Protein AF-A8WIH8-F1 (afdb_monomer)

Radius of gyration: 13.07 Å; Cα contacts (8 Å, |Δi|>4): 32; chains: 1; bounding box: 26×18×35 Å

Foldseek 3Di:
DDLLVVLLVQLVVLVVQLVVLVPDPPDDPVVSVVSNVVSVVSNVVSCVVCVVVVHDNPPD

Secondary structure (DSSP, 8-state):
--HHHHHHHHHHHHHHHHHHHHH-SSS-HHHHHHH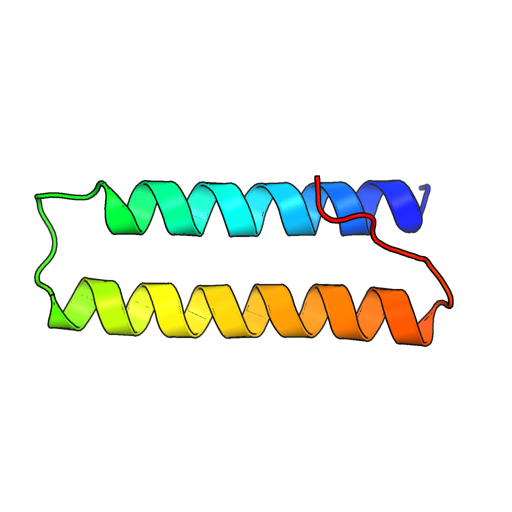HHHHHHHHHHHHHHHHHTT------

Mean predicted aligned error: 3.88 Å

Structure (mmCIF, N/CA/C/O backbone):
data_AF-A8WIH8-F1
#
_entry.id   AF-A8WIH8-F1
#
loop_
_atom_site.group_PDB
_atom_site.id
_atom_site.type_symbol
_atom_site.label_atom_id
_atom_site.label_alt_id
_atom_site.label_comp_id
_atom_site.label_asym_id
_atom_site.label_entity_id
_atom_site.label_seq_id
_atom_site.pdbx_PDB_ins_code
_atom_site.Cartn_x
_atom_site.Cartn_y
_atom_site.Cartn_z
_atom_site.occupancy
_atom_site.B_iso_or_equiv
_atom_site.auth_seq_id
_atom_site.auth_comp_id
_atom_site.auth_asym_id
_atom_site.auth_atom_id
_atom_site.pdbx_PDB_model_num
ATOM 1 N N . MET A 1 1 ? -7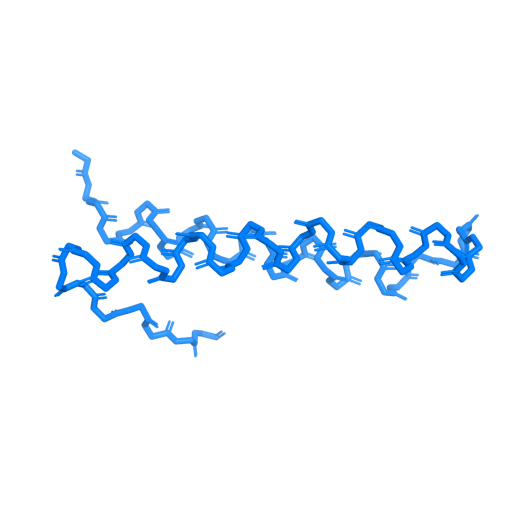.924 9.818 18.878 1.00 62.38 1 MET A N 1
ATOM 2 C CA . MET A 1 1 ? -7.750 9.469 17.454 1.00 62.38 1 MET A CA 1
ATOM 3 C C . MET A 1 1 ? -8.422 8.121 17.245 1.00 62.38 1 MET A C 1
ATOM 5 O O . MET A 1 1 ? -8.214 7.246 18.080 1.00 62.38 1 MET A O 1
ATOM 9 N N . ASN A 1 2 ? -9.314 7.992 16.264 1.00 86.19 2 ASN A N 1
ATOM 10 C CA . ASN A 1 2 ? -10.073 6.763 16.037 1.00 86.19 2 ASN A CA 1
ATOM 11 C C . ASN A 1 2 ? -9.170 5.741 15.326 1.00 86.19 2 ASN A C 1
ATOM 13 O O . ASN A 1 2 ? -8.777 5.953 14.183 1.00 86.19 2 ASN A O 1
ATOM 17 N N . TYR A 1 3 ? -8.801 4.660 16.020 1.00 86.19 3 TYR A N 1
ATOM 18 C CA . TYR A 1 3 ? -7.884 3.638 15.494 1.00 86.19 3 TYR A CA 1
ATOM 19 C C . TYR A 1 3 ? -8.399 2.972 14.215 1.00 86.19 3 TYR A C 1
ATOM 21 O O . TYR A 1 3 ? -7.598 2.547 13.389 1.00 86.19 3 TYR A O 1
ATOM 29 N N . ARG A 1 4 ? -9.723 2.891 14.043 1.00 89.25 4 ARG A N 1
ATOM 30 C CA . ARG A 1 4 ? -10.326 2.361 12.821 1.00 89.25 4 ARG A CA 1
ATOM 31 C C . ARG A 1 4 ? -10.065 3.281 11.633 1.00 89.25 4 ARG A C 1
ATOM 33 O O . ARG A 1 4 ? -9.506 2.826 10.645 1.00 89.25 4 ARG A O 1
ATOM 40 N N . GLU A 1 5 ? -10.400 4.563 11.772 1.00 90.56 5 GLU A N 1
ATOM 41 C CA . GLU A 1 5 ? -10.193 5.568 10.718 1.00 90.56 5 GLU A CA 1
ATOM 42 C C . GLU A 1 5 ? -8.718 5.672 10.313 1.00 90.56 5 GLU A C 1
ATOM 44 O O . GLU A 1 5 ? -8.409 5.798 9.132 1.00 90.56 5 GLU A O 1
ATOM 49 N N . ASP A 1 6 ? -7.795 5.579 11.276 1.00 93.19 6 ASP A N 1
ATOM 50 C CA . ASP A 1 6 ? -6.359 5.610 10.985 1.00 93.19 6 ASP A CA 1
ATOM 51 C C . ASP A 1 6 ? -5.916 4.398 10.148 1.00 93.19 6 ASP A C 1
ATOM 53 O O . ASP A 1 6 ? -5.227 4.559 9.140 1.00 93.19 6 ASP A O 1
ATOM 57 N N . LEU A 1 7 ? -6.353 3.189 10.514 1.00 93.19 7 LEU A N 1
ATOM 58 C CA . LEU A 1 7 ? -6.028 1.972 9.766 1.00 93.19 7 LEU A CA 1
ATOM 59 C C . LEU A 1 7 ? -6.678 1.947 8.375 1.00 93.19 7 LEU A C 1
ATOM 61 O O . LEU A 1 7 ? -6.023 1.552 7.410 1.00 93.19 7 LEU A O 1
ATOM 65 N N . GLU A 1 8 ? -7.928 2.394 8.247 1.00 93.62 8 GLU A N 1
ATOM 66 C CA . GLU A 1 8 ? -8.620 2.522 6.956 1.00 93.62 8 GLU A CA 1
ATOM 67 C C . GLU A 1 8 ? -7.896 3.524 6.047 1.00 93.62 8 GLU A C 1
ATOM 69 O O . GLU A 1 8 ? -7.618 3.232 4.882 1.00 93.62 8 GLU A O 1
ATOM 74 N N . PHE A 1 9 ? -7.486 4.670 6.591 1.00 94.25 9 PHE A N 1
ATOM 75 C CA . PHE A 1 9 ? -6.730 5.675 5.852 1.00 94.25 9 PHE A CA 1
ATOM 76 C C . PHE A 1 9 ? -5.345 5.175 5.419 1.00 94.25 9 PHE A C 1
ATOM 78 O O . PHE A 1 9 ? -4.909 5.420 4.291 1.00 94.25 9 PHE A O 1
ATOM 85 N N . GLN A 1 10 ? -4.642 4.440 6.285 1.00 94.75 10 GLN A N 1
ATOM 86 C CA . GLN A 1 10 ? -3.380 3.789 5.927 1.00 94.75 10 GLN A CA 1
ATOM 87 C C . GLN A 1 10 ? -3.578 2.758 4.809 1.00 94.75 10 GLN A C 1
ATOM 89 O O . GLN A 1 10 ? -2.786 2.718 3.865 1.00 94.75 10 GLN A O 1
ATOM 94 N N . LEU A 1 11 ? -4.648 1.960 4.873 1.00 95.00 11 LEU A N 1
ATOM 95 C CA . LEU A 1 11 ? -4.966 0.958 3.857 1.00 95.00 11 LEU A CA 1
ATOM 96 C C . LEU A 1 11 ? -5.270 1.599 2.495 1.00 95.00 11 LEU A C 1
ATOM 98 O O . LEU A 1 11 ? -4.762 1.136 1.468 1.00 95.00 11 LEU A O 1
ATOM 102 N N . GLN A 1 12 ? -6.038 2.692 2.485 1.00 95.38 12 GLN A N 1
ATOM 103 C CA . GLN A 1 12 ? -6.316 3.482 1.283 1.00 95.38 12 GLN A CA 1
ATOM 104 C C . GLN A 1 12 ? -5.028 4.038 0.669 1.00 95.38 12 GLN A C 1
ATOM 106 O O . GLN A 1 12 ? -4.794 3.872 -0.526 1.00 95.38 12 GLN A O 1
ATOM 111 N N . LYS A 1 13 ? -4.137 4.616 1.484 1.00 96.75 13 LYS A N 1
ATOM 112 C CA . LYS A 1 13 ? -2.840 5.130 1.016 1.00 96.75 13 LYS A CA 1
ATOM 113 C C . LYS A 1 13 ? -1.973 4.063 0.364 1.00 96.75 13 LYS A C 1
ATOM 115 O O . LYS A 1 13 ? -1.400 4.307 -0.693 1.00 96.75 13 LYS A O 1
ATOM 120 N N . VAL A 1 14 ? -1.861 2.890 0.985 1.00 96.69 14 VAL A N 1
ATOM 121 C CA . VAL A 1 14 ? -1.069 1.790 0.416 1.00 96.69 14 VAL A CA 1
ATOM 122 C C . VAL A 1 14 ? -1.688 1.304 -0.894 1.00 96.69 14 VAL A C 1
ATOM 124 O O . VAL A 1 14 ? -0.960 1.017 -1.840 1.00 96.69 14 VAL A O 1
ATOM 127 N N . THR A 1 15 ? -3.017 1.251 -0.974 1.00 95.81 15 THR A N 1
ATOM 128 C CA . THR A 1 15 ? -3.725 0.861 -2.200 1.00 95.81 15 THR A CA 1
ATOM 129 C C . THR A 1 15 ? -3.476 1.856 -3.337 1.00 95.81 15 THR A C 1
ATOM 131 O O . THR A 1 15 ? -3.121 1.426 -4.433 1.00 95.81 15 THR A O 1
ATOM 134 N N . LEU A 1 16 ? -3.545 3.163 -3.062 1.00 97.44 16 LEU A N 1
ATOM 135 C CA . LEU A 1 16 ? -3.204 4.215 -4.028 1.00 97.44 16 LEU A CA 1
ATOM 136 C C . LEU A 1 16 ? -1.746 4.115 -4.488 1.00 97.44 16 LEU A C 1
ATOM 138 O O . LEU A 1 16 ? -1.477 4.103 -5.684 1.00 97.44 16 LEU A O 1
ATOM 142 N N . ALA A 1 17 ? -0.802 3.938 -3.561 1.00 97.25 17 ALA A N 1
ATOM 143 C CA . ALA A 1 17 ? 0.611 3.791 -3.908 1.00 97.25 17 ALA A CA 1
ATOM 144 C C . ALA A 1 17 ? 0.879 2.562 -4.801 1.00 97.25 17 ALA A C 1
ATOM 146 O O . ALA A 1 17 ? 1.771 2.591 -5.647 1.00 97.25 17 ALA A O 1
ATOM 147 N N . ILE A 1 18 ? 0.119 1.470 -4.637 1.00 97.19 18 ILE A N 1
ATOM 148 C CA . ILE A 1 18 ? 0.212 0.306 -5.532 1.00 97.19 18 ILE A CA 1
ATOM 149 C C . ILE A 1 18 ? -0.255 0.679 -6.943 1.00 97.19 18 ILE A C 1
ATOM 151 O O . ILE A 1 18 ? 0.413 0.301 -7.905 1.00 97.19 18 ILE A O 1
ATOM 155 N N . GLN A 1 19 ? -1.362 1.417 -7.072 1.00 96.94 19 GLN A N 1
ATOM 156 C CA . GLN A 1 19 ? -1.871 1.884 -8.367 1.00 96.94 19 GLN A CA 1
ATOM 157 C C . GLN A 1 19 ? -0.869 2.812 -9.059 1.00 96.94 19 GLN A C 1
ATOM 159 O O . GLN A 1 19 ? -0.515 2.563 -10.207 1.00 96.94 19 GLN A O 1
ATOM 164 N N . GLU A 1 20 ? -0.313 3.789 -8.338 1.00 96.75 20 GLU A N 1
ATOM 165 C CA . GLU A 1 20 ? 0.713 4.695 -8.868 1.00 96.75 20 GLU A CA 1
ATOM 166 C C . GLU A 1 20 ? 1.933 3.930 -9.404 1.00 96.75 20 GLU A C 1
ATOM 168 O O . GLU A 1 20 ? 2.435 4.225 -10.484 1.00 96.75 20 GLU A O 1
ATOM 173 N N . VAL A 1 21 ? 2.394 2.897 -8.690 1.00 96.94 21 VAL A N 1
ATOM 174 C CA . VAL A 1 21 ? 3.523 2.062 -9.135 1.00 96.94 21 VAL A CA 1
ATOM 175 C C . VAL A 1 21 ? 3.165 1.195 -10.349 1.00 96.94 21 VAL A C 1
ATOM 177 O O . VAL A 1 21 ? 4.032 0.922 -11.181 1.00 96.94 21 VAL A O 1
ATOM 180 N N . LEU A 1 22 ? 1.919 0.728 -10.457 1.00 95.56 22 LEU A N 1
ATOM 181 C CA . LEU A 1 22 ? 1.449 -0.037 -11.616 1.00 95.56 22 LEU A CA 1
ATOM 182 C C . LEU A 1 22 ? 1.361 0.832 -12.876 1.00 95.56 22 LEU A C 1
ATOM 184 O O . LEU A 1 22 ? 1.711 0.357 -13.955 1.00 95.56 22 LEU A O 1
ATOM 188 N N . GLU A 1 23 ? 0.934 2.083 -12.724 1.00 95.94 23 GLU A N 1
ATOM 189 C CA . GLU A 1 23 ? 0.772 3.056 -13.810 1.00 95.94 23 GLU A CA 1
ATOM 190 C C . GLU A 1 23 ? 2.083 3.772 -14.184 1.00 95.94 23 GLU A C 1
ATOM 192 O O . GLU A 1 23 ? 2.164 4.408 -15.235 1.00 95.94 23 GLU A O 1
ATOM 197 N N . ASP A 1 24 ? 3.134 3.639 -13.369 1.00 94.81 24 ASP A N 1
ATOM 198 C CA . ASP A 1 24 ? 4.449 4.217 -13.642 1.00 94.81 24 ASP A CA 1
ATOM 199 C C . ASP A 1 24 ? 5.128 3.533 -14.849 1.00 94.81 24 ASP A C 1
ATOM 201 O O . ASP A 1 24 ? 5.632 2.398 -14.794 1.00 94.81 24 ASP A O 1
ATOM 205 N N . VAL A 1 25 ? 5.140 4.267 -15.966 1.00 93.94 25 VAL A N 1
ATOM 206 C CA . VAL A 1 25 ? 5.768 3.881 -17.240 1.00 93.94 25 VAL A CA 1
ATOM 207 C C . VAL A 1 25 ? 7.276 4.147 -17.280 1.00 93.94 25 VAL A C 1
ATOM 209 O O . VAL A 1 25 ? 7.948 3.702 -18.209 1.00 93.94 25 VAL A O 1
ATOM 212 N N . TYR A 1 26 ? 7.825 4.864 -16.296 1.00 95.44 26 TYR A N 1
ATOM 213 C CA . TYR A 1 26 ? 9.239 5.246 -16.252 1.00 95.44 26 TYR A CA 1
ATOM 214 C C . TYR A 1 26 ? 10.104 4.256 -15.463 1.00 95.44 26 TYR A C 1
ATOM 216 O O . TYR A 1 26 ? 11.333 4.355 -15.486 1.00 95.44 26 TYR A O 1
ATOM 224 N N . ILE A 1 27 ? 9.493 3.283 -14.780 1.00 95.62 27 ILE A N 1
ATOM 225 C CA . ILE A 1 27 ? 10.205 2.236 -14.042 1.00 95.62 27 ILE A CA 1
ATOM 226 C C . ILE A 1 27 ? 10.24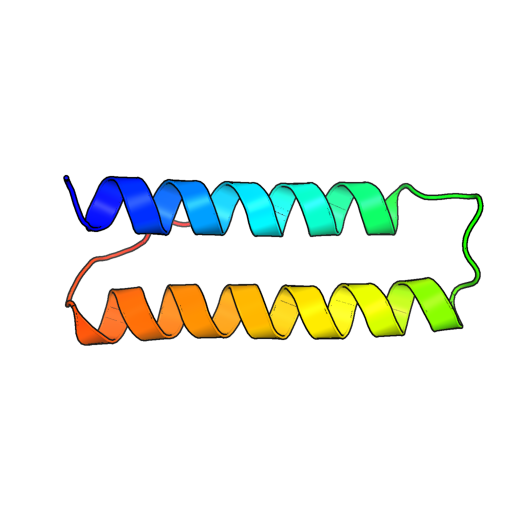4 0.912 -14.802 1.00 95.62 27 ILE A C 1
ATOM 228 O O . ILE A 1 27 ? 9.322 0.535 -15.523 1.00 95.62 27 ILE A O 1
ATOM 232 N N . THR A 1 28 ? 11.325 0.161 -14.593 1.00 96.69 28 THR A N 1
ATOM 233 C CA . THR A 1 28 ? 11.454 -1.194 -15.137 1.00 96.69 28 THR A CA 1
ATOM 234 C C . THR A 1 28 ? 10.552 -2.170 -14.390 1.00 96.69 28 THR A C 1
ATOM 236 O O . THR A 1 28 ? 10.271 -1.989 -13.202 1.00 96.69 28 THR A O 1
ATOM 239 N N . ASP A 1 29 ? 10.181 -3.272 -15.043 1.00 95.38 29 ASP A N 1
ATOM 240 C CA . ASP A 1 29 ? 9.361 -4.325 -14.431 1.00 95.38 29 ASP A CA 1
ATOM 241 C C . ASP A 1 29 ? 9.973 -4.870 -13.137 1.00 95.38 29 ASP A C 1
ATOM 243 O O . ASP A 1 29 ? 9.263 -5.098 -12.160 1.00 95.38 29 ASP A O 1
ATOM 247 N N . LYS A 1 30 ? 11.305 -5.015 -13.089 1.00 96.50 30 LYS A N 1
ATOM 248 C CA . LYS A 1 30 ? 12.017 -5.457 -11.883 1.00 96.50 30 LYS A CA 1
ATOM 249 C C . LYS A 1 30 ? 11.806 -4.485 -10.718 1.00 96.50 30 LYS A C 1
ATOM 251 O O . LYS A 1 30 ? 11.515 -4.915 -9.604 1.00 96.50 30 LYS A O 1
ATOM 256 N N . VAL A 1 31 ? 11.937 -3.182 -10.972 1.00 96.81 31 VAL A N 1
ATOM 257 C CA . VAL A 1 31 ? 11.728 -2.142 -9.952 1.00 96.81 31 VAL A CA 1
ATOM 258 C C . VAL A 1 31 ? 10.258 -2.084 -9.541 1.00 96.81 31 VAL A C 1
ATOM 260 O O . VAL A 1 31 ? 9.968 -1.996 -8.347 1.00 96.81 31 VAL A O 1
ATOM 263 N N . ARG A 1 32 ? 9.333 -2.200 -10.501 1.00 96.81 32 A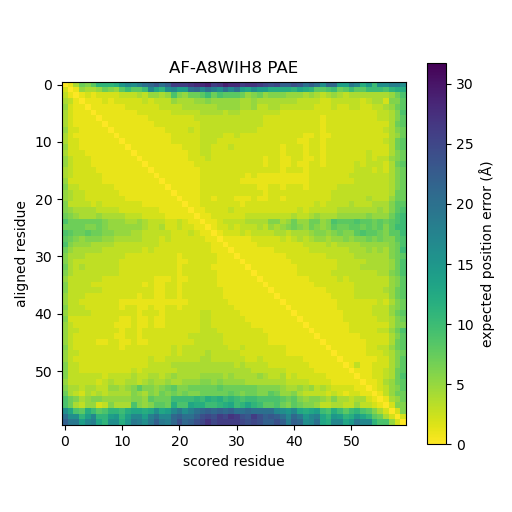RG A N 1
ATOM 264 C CA . ARG A 1 32 ? 7.890 -2.267 -10.246 1.00 96.81 32 ARG A CA 1
ATOM 265 C C . ARG A 1 32 ? 7.551 -3.420 -9.306 1.00 96.81 32 ARG A C 1
ATOM 267 O O . ARG A 1 32 ? 6.929 -3.199 -8.272 1.00 96.81 32 ARG A O 1
ATOM 274 N N . GLN A 1 33 ? 8.020 -4.629 -9.613 1.00 96.75 33 GLN A N 1
ATOM 275 C CA . GLN A 1 33 ? 7.798 -5.817 -8.786 1.00 96.75 33 GLN A CA 1
ATOM 276 C C . GLN A 1 33 ? 8.367 -5.655 -7.372 1.00 96.75 33 GLN A C 1
ATOM 278 O O . GLN A 1 33 ? 7.699 -6.002 -6.398 1.00 96.75 33 GLN A O 1
ATOM 283 N N . GLU A 1 34 ? 9.574 -5.099 -7.235 1.00 97.19 34 GLU A N 1
ATOM 284 C CA . GLU A 1 34 ? 10.178 -4.873 -5.920 1.00 97.19 34 GLU A CA 1
ATOM 285 C C . GLU A 1 34 ? 9.369 -3.871 -5.080 1.00 97.19 34 GLU A C 1
ATOM 287 O O . GLU A 1 34 ? 9.129 -4.105 -3.891 1.00 97.19 34 GLU A O 1
ATOM 292 N N . ARG A 1 35 ? 8.915 -2.770 -5.692 1.00 97.38 35 ARG A N 1
ATOM 293 C CA . ARG A 1 35 ? 8.083 -1.756 -5.028 1.00 97.38 35 ARG A CA 1
ATOM 294 C C . ARG A 1 35 ? 6.718 -2.316 -4.635 1.00 97.38 35 ARG A C 1
ATOM 296 O O . ARG A 1 35 ? 6.334 -2.178 -3.475 1.00 97.38 35 ARG A O 1
ATOM 303 N N . ILE A 1 36 ? 6.035 -3.013 -5.545 1.00 97.25 36 ILE A N 1
ATOM 304 C CA . ILE A 1 36 ? 4.748 -3.667 -5.263 1.00 97.25 36 ILE A CA 1
ATOM 305 C C . ILE A 1 36 ? 4.894 -4.657 -4.110 1.00 97.25 36 ILE A C 1
ATOM 307 O O . ILE A 1 36 ? 4.085 -4.634 -3.191 1.00 97.25 36 ILE A O 1
ATOM 311 N N . ARG A 1 37 ? 5.952 -5.477 -4.090 1.00 97.81 37 ARG A N 1
ATOM 312 C CA . ARG A 1 37 ? 6.186 -6.426 -2.993 1.00 97.81 37 ARG A CA 1
ATOM 313 C C . ARG A 1 37 ? 6.304 -5.726 -1.635 1.00 97.81 37 ARG A C 1
ATOM 315 O O . ARG A 1 37 ? 5.723 -6.193 -0.661 1.00 97.81 37 ARG A O 1
ATOM 322 N N . LYS A 1 38 ? 7.024 -4.601 -1.559 1.00 97.75 38 LYS A N 1
ATOM 323 C CA . LYS A 1 38 ? 7.128 -3.807 -0.321 1.00 97.75 38 LYS A CA 1
ATOM 324 C C . LYS A 1 38 ? 5.767 -3.245 0.100 1.00 97.75 38 LYS A C 1
ATOM 326 O O . LYS A 1 38 ? 5.419 -3.325 1.273 1.00 97.75 38 LYS A O 1
ATOM 331 N N . LEU A 1 39 ? 4.991 -2.725 -0.848 1.00 97.81 39 LEU A N 1
ATOM 332 C C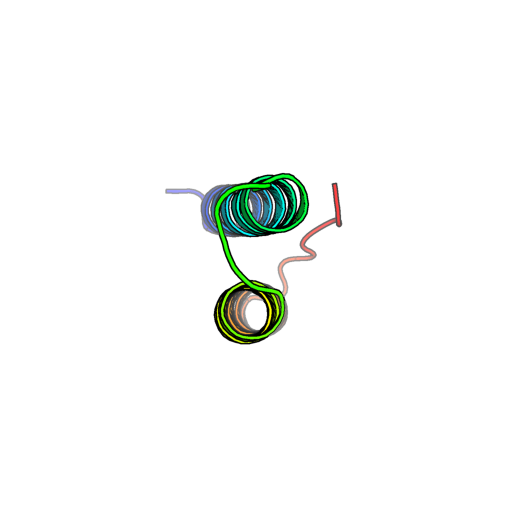A . LEU A 1 39 ? 3.655 -2.183 -0.588 1.00 97.81 39 LEU A CA 1
ATOM 333 C C . LEU A 1 39 ? 2.659 -3.261 -0.141 1.00 97.81 39 LEU A C 1
ATOM 335 O O . LEU A 1 39 ? 1.893 -3.028 0.788 1.00 97.81 39 LEU A O 1
ATOM 339 N N . LEU A 1 40 ? 2.714 -4.459 -0.724 1.00 96.50 40 LEU A N 1
ATOM 340 C CA . LEU A 1 40 ? 1.903 -5.597 -0.286 1.00 96.50 40 LEU A CA 1
ATOM 341 C C . LEU A 1 40 ? 2.229 -6.005 1.155 1.00 96.50 40 LEU A C 1
ATOM 343 O O . LEU A 1 40 ? 1.304 -6.211 1.934 1.00 96.50 40 LEU A O 1
ATOM 347 N N . ASN A 1 41 ? 3.507 -6.014 1.549 1.00 97.56 41 ASN A N 1
ATOM 348 C CA . ASN A 1 41 ? 3.883 -6.279 2.942 1.00 97.56 41 ASN A CA 1
ATOM 349 C C . ASN A 1 41 ? 3.286 -5.236 3.907 1.00 97.56 41 ASN A C 1
ATOM 351 O O . ASN A 1 41 ? 2.828 -5.591 4.991 1.00 97.56 41 ASN A O 1
ATOM 355 N N . PHE A 1 42 ? 3.264 -3.952 3.525 1.00 96.44 42 PHE A N 1
ATOM 356 C CA . PHE A 1 42 ? 2.605 -2.918 4.331 1.00 96.44 42 PHE A CA 1
ATOM 357 C C . PHE A 1 42 ? 1.093 -3.137 4.406 1.00 96.44 42 PHE A C 1
ATOM 359 O O . PHE A 1 42 ? 0.520 -3.053 5.491 1.00 96.44 42 PHE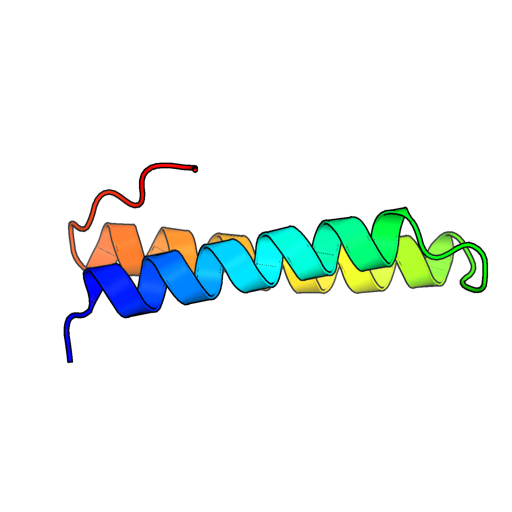 A O 1
ATOM 366 N N . LYS A 1 43 ? 0.454 -3.471 3.278 1.00 95.31 43 LYS A N 1
ATOM 367 C CA . LYS A 1 43 ? -0.978 -3.791 3.219 1.00 95.31 43 LYS A CA 1
ATOM 368 C C . LYS A 1 43 ? -1.325 -4.941 4.169 1.00 95.31 43 LYS A C 1
ATOM 370 O O . LYS A 1 43 ? -2.261 -4.827 4.956 1.00 95.31 43 LYS A O 1
ATOM 375 N N . GLU A 1 44 ? -0.549 -6.021 4.130 1.00 95.38 44 GLU A N 1
ATOM 376 C CA . GLU A 1 44 ? -0.725 -7.175 5.015 1.00 95.38 44 GLU A CA 1
ATOM 377 C C . GLU A 1 44 ? -0.523 -6.813 6.488 1.00 95.38 44 GLU A C 1
ATOM 379 O O . GLU A 1 44 ? -1.325 -7.225 7.323 1.00 95.38 44 GLU A O 1
ATOM 384 N N . ALA A 1 45 ? 0.489 -6.003 6.813 1.00 95.75 45 ALA A N 1
ATOM 385 C CA . ALA A 1 45 ? 0.737 -5.557 8.183 1.00 95.75 45 ALA A CA 1
ATOM 386 C C . ALA A 1 45 ? -0.426 -4.719 8.749 1.00 95.75 45 ALA A C 1
ATOM 388 O O . ALA A 1 45 ? -0.811 -4.909 9.903 1.00 95.75 45 ALA A O 1
ATOM 389 N N . ILE A 1 46 ? -1.022 -3.837 7.939 1.00 94.19 46 ILE A N 1
ATOM 390 C CA . ILE A 1 46 ? -2.195 -3.033 8.326 1.00 94.19 46 ILE A CA 1
ATOM 391 C C . ILE A 1 46 ? -3.407 -3.939 8.572 1.00 94.19 46 ILE A C 1
ATOM 393 O O . ILE A 1 46 ? -4.056 -3.835 9.613 1.00 94.19 46 ILE A O 1
ATOM 397 N N . ILE A 1 47 ? -3.681 -4.877 7.658 1.00 92.44 47 ILE A N 1
ATOM 398 C CA . ILE A 1 47 ? -4.784 -5.843 7.801 1.00 92.44 47 ILE A CA 1
ATOM 399 C C . ILE A 1 47 ? -4.588 -6.708 9.048 1.00 92.44 47 ILE A C 1
ATOM 401 O O . ILE A 1 47 ? -5.526 -6.917 9.819 1.00 92.44 47 ILE A O 1
ATOM 405 N N . TYR A 1 48 ? -3.367 -7.194 9.271 1.00 94.81 48 TYR A N 1
ATOM 406 C CA . TYR A 1 48 ? -3.016 -7.956 10.463 1.00 94.81 48 TYR A CA 1
ATOM 407 C C . TYR A 1 48 ? -3.278 -7.138 11.732 1.00 94.81 48 TYR A C 1
ATOM 409 O O . TYR A 1 48 ? -3.914 -7.637 12.660 1.00 94.81 48 TYR A O 1
ATOM 417 N N . LYS A 1 49 ? -2.892 -5.856 11.744 1.00 93.38 49 LYS A N 1
ATOM 418 C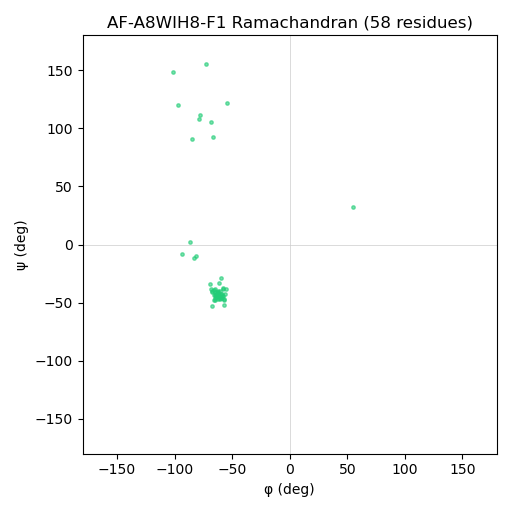 CA . LYS A 1 49 ? -3.151 -4.966 12.877 1.00 93.38 49 LYS A CA 1
ATOM 419 C C . LYS A 1 49 ? -4.643 -4.743 13.126 1.00 93.38 49 LYS A C 1
ATOM 421 O O . LYS A 1 49 ? -5.069 -4.766 14.279 1.00 93.38 49 LYS A O 1
ATOM 426 N N . GLY A 1 50 ? -5.438 -4.583 12.067 1.00 92.75 50 GLY A N 1
ATOM 427 C CA . GLY A 1 50 ? -6.899 -4.514 12.162 1.00 92.75 50 GLY A CA 1
ATOM 428 C C . GLY A 1 50 ? -7.485 -5.755 12.836 1.00 92.75 50 GLY A C 1
ATOM 429 O O . GLY A 1 50 ? -8.235 -5.638 13.806 1.00 92.75 50 GLY A O 1
ATOM 430 N N . ARG A 1 51 ? -7.041 -6.950 12.419 1.00 92.12 51 ARG A N 1
ATOM 431 C CA . ARG A 1 51 ? -7.448 -8.226 13.034 1.00 92.12 51 ARG A CA 1
ATOM 432 C C . ARG A 1 51 ? -7.069 -8.314 14.511 1.00 92.12 51 ARG A C 1
ATOM 434 O O . ARG A 1 51 ? -7.911 -8.709 15.315 1.00 92.12 51 ARG A O 1
ATOM 441 N N . GLU A 1 52 ? -5.846 -7.927 14.884 1.00 94.50 52 GLU A N 1
ATOM 442 C CA . GLU A 1 52 ? -5.409 -7.903 16.292 1.00 94.50 52 GLU A CA 1
ATOM 443 C C . GLU A 1 52 ? -6.307 -7.014 17.160 1.00 94.50 52 GLU A C 1
ATOM 445 O O . GLU A 1 52 ? -6.616 -7.357 18.301 1.00 94.50 52 GLU A O 1
ATOM 450 N N . LEU A 1 53 ? -6.757 -5.887 16.609 1.00 91.88 53 LEU A N 1
ATOM 451 C CA . LEU A 1 53 ? -7.621 -4.931 17.296 1.00 91.88 53 LEU A CA 1
ATOM 452 C C . LEU A 1 53 ? -9.117 -5.261 17.178 1.00 91.88 53 LEU A C 1
ATOM 454 O O . LEU A 1 53 ? -9.937 -4.512 17.705 1.00 91.88 53 LEU A O 1
ATOM 458 N N . ARG A 1 54 ? -9.481 -6.376 16.524 1.00 91.00 54 ARG A N 1
ATOM 459 C CA . ARG A 1 54 ? -10.871 -6.759 16.211 1.00 91.00 54 ARG A CA 1
ATOM 460 C C . ARG A 1 54 ? -11.630 -5.673 15.437 1.00 91.00 54 ARG A C 1
ATOM 462 O O . ARG A 1 54 ? -12.835 -5.506 15.608 1.00 91.00 54 ARG A O 1
ATOM 469 N N . ILE A 1 55 ? -10.909 -4.933 14.602 1.00 88.88 55 ILE A N 1
ATOM 470 C CA . ILE A 1 55 ? -11.452 -3.939 13.682 1.00 88.88 55 ILE A CA 1
ATOM 471 C C . ILE A 1 55 ? -11.593 -4.621 12.328 1.00 88.88 55 ILE A C 1
ATOM 473 O O . ILE A 1 55 ? -10.604 -5.091 11.762 1.00 88.88 55 ILE A O 1
ATOM 477 N N . ASP A 1 56 ? -12.821 -4.669 11.819 1.00 82.38 56 ASP A N 1
ATOM 478 C CA . ASP A 1 56 ? -13.055 -5.101 10.449 1.00 82.38 56 ASP A CA 1
ATOM 479 C C . ASP A 1 56 ? -12.725 -3.938 9.513 1.00 82.38 56 ASP A C 1
ATOM 481 O O . ASP A 1 56 ? -13.403 -2.907 9.511 1.00 82.38 56 ASP A O 1
ATOM 485 N N . LEU A 1 57 ? -11.612 -4.077 8.800 1.00 79.81 57 LEU A N 1
ATOM 486 C CA . LEU A 1 57 ? -11.203 -3.129 7.776 1.00 79.81 57 LEU A CA 1
ATOM 487 C C . LEU A 1 57 ? -11.922 -3.549 6.499 1.00 79.81 57 LEU A C 1
ATOM 489 O O . LEU A 1 57 ? -11.422 -4.396 5.757 1.00 79.81 57 LEU A O 1
ATOM 493 N N . GLU A 1 58 ? -13.117 -2.994 6.283 1.00 64.31 58 GLU A N 1
ATOM 494 C CA . GLU A 1 58 ? -13.833 -3.164 5.022 1.00 64.31 58 GLU A CA 1
ATOM 495 C C . GLU A 1 58 ? -12.903 -2.718 3.891 1.00 64.31 58 GLU A C 1
ATOM 497 O O . GLU A 1 58 ? -12.379 -1.601 3.881 1.00 64.31 58 GLU A O 1
ATOM 502 N N . ALA A 1 59 ? -12.636 -3.638 2.966 1.00 52.56 59 ALA A N 1
ATOM 503 C CA . ALA A 1 59 ? -11.909 -3.332 1.751 1.00 52.56 59 ALA A CA 1
ATOM 504 C C . ALA A 1 59 ? -12.786 -2.397 0.909 1.00 52.56 59 ALA A C 1
ATO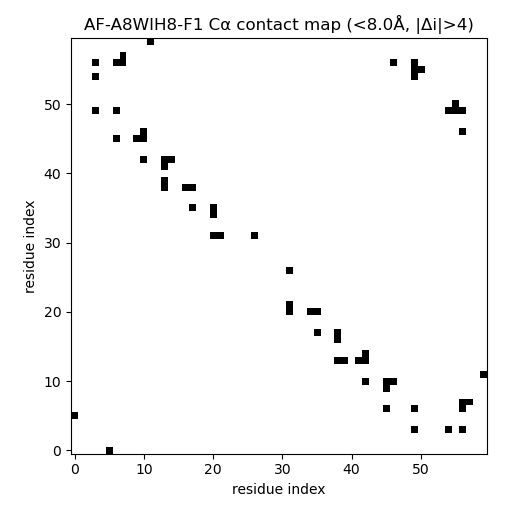M 506 O O . ALA A 1 59 ? -13.659 -2.865 0.179 1.00 52.56 59 ALA A O 1
ATOM 507 N N . ALA A 1 60 ? -12.591 -1.091 1.089 1.00 45.34 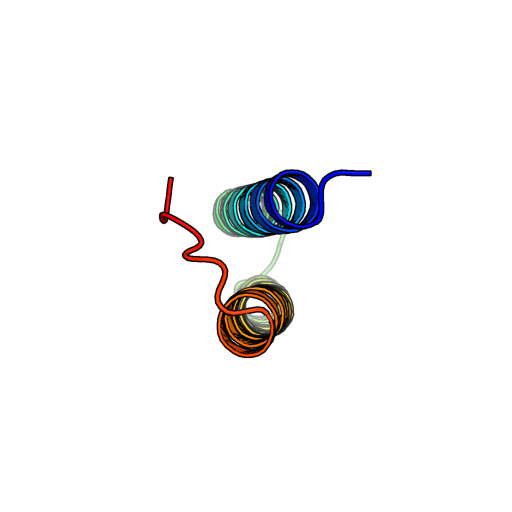60 ALA A N 1
ATOM 508 C CA . ALA A 1 60 ? -13.063 -0.072 0.160 1.00 45.34 60 ALA A CA 1
ATOM 509 C C . ALA A 1 60 ? -12.449 -0.286 -1.232 1.00 45.34 60 ALA A C 1
ATOM 511 O O . ALA A 1 60 ? -11.259 -0.688 -1.300 1.00 45.34 60 ALA A O 1
#

Sequence (60 aa):
MNYREDLEFQLQKVTLAIQEVLEDVYITDKVRQERIRKLLNFKEAIIYKGRELRIDLEAA

Organism: Prochlorococcus marinus subsp. pastoris (strain CCMP1986 / NIES-2087 / MED4) (NCBI:txid59919)

pLDDT: mean 91.81, std 10.37, range [45.34, 97.81]

Nearest PDB structures (foldseek):
  6yxu-assembly1_H  TM=8.805E-01  e=2.411E+00  Mycolicibacterium smegmatis MC2 155
  2m1l-assembly1_B  TM=7.797E-01  e=1.662E+00  Homo sapiens
  4bay-assembly1_A  TM=7.931E-01  e=4.211E+00  Homo sapiens
  8q1h-assembly1_A  TM=8.081E-01  e=8.326E+00  Homo sapiens

Solvent-accessible surface area (backbone atoms only — not comparable to full-atom values): 3536 Å² total; per-residue (Å²): 132,62,69,63,62,52,51,50,52,52,48,50,51,42,52,50,52,46,51,54,50,70,69,44,81,88,56,53,70,69,57,38,52,54,52,45,54,56,42,49,53,52,45,50,51,51,52,51,51,28,55,76,69,73,41,86,74,76,87,123